Protein AF-K7W037-F1 (afdb_monomer_lite)

Foldseek 3Di:
DPPPPPPCPPVNVVVVVVVVVVVVVVPPDPPQDKDWDFQPQDQFVNPPDQQVLQVSLVVVVPQFPGKDWDQDPDPPRGITIITIDGDPDPPVD

Radius of gyration: 24.84 Å; chains: 1; bounding box: 73×37×54 Å

Secondary structure (DSSP, 8-state):
---------HHHHHHHHHHHHHHHHHT-----PEEEEE-SSS-GGG-S-HHHHHHHHHHH-S---EEEEEE-SSTTT-EEEEEEEEPPP----

pLDDT: mean 81.1, std 13.33, range [41.81, 94.12]

Organism: Zea mays (NCBI:txid4577)

Sequence (93 aa):
MESSRGKLSAAGVLLLLLMTLLVVAAMQAVEARDCLTQSTRLPGHLCVRSDYCAIGCREEGKGYTGGRCRISPVPLDGILCYCVKPCPSTTTE

InterPro domains:
  IPR003614 Knottins-like [SM00505] (34-87)
  IPR036574 Knottin, scorpion toxin-like superfamily [G3DSA:3.30.30.10] (28-93)

Structure (mmCIF, N/CA/C/O backbone):
data_AF-K7W037-F1
#
_entry.id   AF-K7W037-F1
#
loop_
_atom_site.group_PDB
_atom_site.id
_atom_site.type_symbol
_atom_site.label_atom_id
_atom_site.label_alt_id
_atom_site.label_comp_id
_atom_site.label_asym_id
_atom_site.label_entity_id
_atom_site.label_seq_id
_atom_site.pdbx_PDB_ins_code
_atom_site.Cartn_x
_atom_site.Cartn_y
_atom_site.Cartn_z
_atom_site.occupancy
_atom_site.B_iso_or_equiv
_atom_site.auth_seq_id
_atom_site.auth_comp_id
_atom_site.auth_asym_id
_atom_site.auth_atom_id
_atom_site.pdbx_PDB_model_num
ATOM 1 N N . MET A 1 1 ? -52.734 -13.889 35.665 1.00 42.09 1 MET A N 1
ATOM 2 C CA . MET A 1 1 ? -51.399 -14.446 35.367 1.00 42.09 1 MET A CA 1
ATOM 3 C C . MET A 1 1 ? -50.398 -13.637 36.163 1.00 42.09 1 MET A C 1
ATOM 5 O O . MET A 1 1 ? -50.117 -12.498 35.814 1.00 42.09 1 MET A O 1
ATOM 9 N N . GLU A 1 2 ? -49.998 -14.181 37.309 1.00 41.81 2 GLU A N 1
ATOM 10 C CA . GLU A 1 2 ? -49.052 -13.557 38.229 1.00 41.81 2 GLU A CA 1
ATOM 11 C C . GLU A 1 2 ? -47.735 -13.342 37.482 1.00 41.81 2 GLU A C 1
ATOM 13 O O . GLU A 1 2 ? -47.133 -14.287 36.970 1.00 41.81 2 GLU A O 1
ATOM 18 N N . SER A 1 3 ? -47.333 -12.080 37.340 1.00 49.78 3 SER A 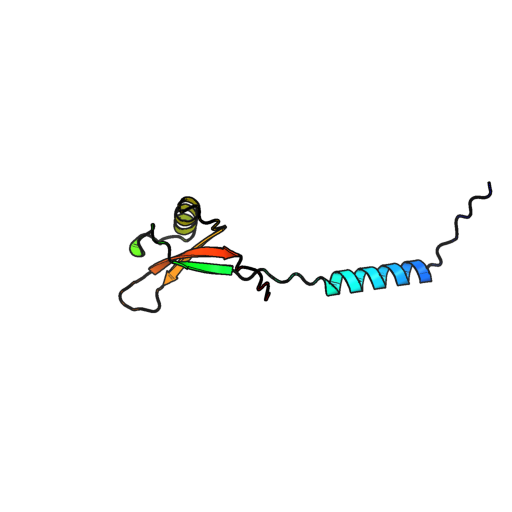N 1
ATOM 19 C CA . SER A 1 3 ? -46.043 -11.728 36.762 1.00 49.78 3 SER A CA 1
ATOM 20 C C . SER A 1 3 ? -44.967 -12.283 37.680 1.00 49.78 3 SER A C 1
ATOM 22 O O . SER A 1 3 ? -44.608 -11.648 38.670 1.00 49.78 3 SER A O 1
ATOM 24 N N . SER A 1 4 ? -44.435 -13.455 37.338 1.00 56.78 4 SER A N 1
ATOM 25 C CA . SER A 1 4 ? -43.161 -13.945 37.853 1.00 56.78 4 SER A CA 1
ATOM 26 C C . SER A 1 4 ? -42.055 -13.018 37.334 1.00 56.78 4 SER A C 1
ATOM 28 O O . SER A 1 4 ? -41.251 -13.362 36.473 1.00 56.78 4 SER A O 1
ATOM 30 N N . ARG A 1 5 ? -42.043 -11.771 37.823 1.00 60.16 5 ARG A N 1
ATOM 31 C CA . ARG A 1 5 ? -40.886 -10.881 37.801 1.00 60.16 5 ARG A CA 1
ATOM 32 C C . ARG A 1 5 ? -39.923 -11.485 38.807 1.00 60.16 5 ARG A C 1
ATOM 34 O O . ARG A 1 5 ? -39.815 -11.014 39.938 1.00 60.16 5 ARG A O 1
ATOM 41 N N . GLY A 1 6 ? -39.311 -12.601 38.415 1.00 59.41 6 GLY A N 1
ATOM 42 C CA . GLY A 1 6 ? -38.209 -13.202 39.137 1.00 59.41 6 GLY A CA 1
ATOM 43 C C . GLY A 1 6 ? -37.220 -12.084 39.401 1.00 59.41 6 GLY A C 1
ATOM 44 O O . GLY A 1 6 ? -36.669 -11.504 38.468 1.00 59.41 6 GLY A O 1
ATOM 45 N N . LYS A 1 7 ? -37.096 -11.704 40.672 1.00 64.69 7 LYS A N 1
ATOM 46 C CA . LYS A 1 7 ? -36.100 -10.750 41.139 1.00 64.69 7 LYS A CA 1
ATOM 47 C C . LYS A 1 7 ? -34.766 -11.364 40.749 1.00 64.69 7 LYS A C 1
ATOM 49 O O . LYS A 1 7 ? -34.313 -12.295 41.410 1.00 64.69 7 LYS A O 1
ATOM 54 N N . LEU A 1 8 ? -34.199 -10.921 39.629 1.00 64.44 8 LEU A N 1
ATOM 55 C CA . LEU A 1 8 ? -32.850 -11.285 39.233 1.00 64.44 8 LEU A CA 1
ATOM 56 C C . LEU A 1 8 ? -31.976 -10.890 40.418 1.00 64.44 8 LEU A C 1
ATOM 58 O O . LEU A 1 8 ? -31.820 -9.706 40.711 1.00 64.44 8 LEU A O 1
ATOM 62 N N . SER A 1 9 ? -31.527 -11.887 41.181 1.00 78.88 9 SER A N 1
ATOM 63 C CA . SER A 1 9 ? -30.680 -11.648 42.341 1.00 78.88 9 SER A CA 1
ATOM 64 C C . SER A 1 9 ? -29.477 -10.844 41.861 1.00 78.88 9 SER A C 1
ATOM 66 O O . SER A 1 9 ? -28.920 -11.161 40.808 1.00 78.88 9 SER A O 1
ATOM 68 N N . ALA A 1 10 ? -29.077 -9.806 42.598 1.00 80.94 10 ALA A N 1
ATOM 69 C CA . ALA A 1 10 ? -27.930 -8.970 42.235 1.00 80.94 10 ALA A CA 1
ATOM 70 C C . ALA A 1 10 ? -26.676 -9.819 41.942 1.00 80.94 10 ALA A C 1
ATOM 72 O O . ALA A 1 10 ? -25.903 -9.501 41.042 1.00 80.94 10 ALA A O 1
ATOM 73 N N . ALA A 1 11 ? -26.544 -10.959 42.629 1.00 83.62 11 ALA A N 1
ATOM 74 C CA . ALA A 1 11 ? -25.514 -11.960 42.373 1.00 83.62 11 ALA A CA 1
ATOM 75 C C . ALA A 1 11 ? -25.606 -12.586 40.968 1.00 83.62 11 ALA A C 1
ATOM 77 O O . ALA A 1 11 ? -24.588 -12.755 40.307 1.00 83.62 11 ALA A O 1
ATOM 78 N N . GLY A 1 12 ? -26.813 -12.894 40.485 1.00 86.69 12 GLY A N 1
ATOM 79 C CA . GLY A 1 12 ? -27.032 -13.433 39.140 1.00 86.69 12 GLY A CA 1
ATOM 80 C C . GLY A 1 12 ? -26.694 -12.423 38.044 1.00 86.69 12 GLY A C 1
ATOM 81 O O . GLY A 1 12 ? -26.072 -12.784 37.049 1.00 86.69 12 GLY A O 1
ATOM 82 N N . VAL A 1 13 ? -27.030 -11.146 38.255 1.00 87.81 13 VAL A N 1
ATOM 83 C CA . VAL A 1 13 ? -26.661 -10.059 37.331 1.00 87.81 13 VAL A CA 1
ATOM 84 C C . VAL A 1 13 ? -25.144 -9.861 37.303 1.00 87.81 13 VAL A C 1
ATOM 86 O O . VAL A 1 13 ? -24.562 -9.760 36.226 1.00 87.81 13 VAL A O 1
ATOM 89 N N . LEU A 1 14 ? -24.487 -9.867 38.468 1.00 89.69 14 LEU A N 1
ATOM 90 C CA . LEU A 1 14 ? -23.031 -9.741 38.560 1.00 89.69 14 LEU A CA 1
ATOM 91 C C . LEU A 1 14 ? -22.312 -10.905 37.862 1.00 89.69 14 LEU A C 1
ATOM 93 O O . LEU A 1 14 ? -21.347 -10.679 37.135 1.00 89.69 14 LEU A O 1
ATOM 97 N N . LEU A 1 15 ? -22.804 -12.135 38.038 1.00 90.00 15 LEU A N 1
ATOM 98 C CA . LEU A 1 15 ? -22.238 -13.316 37.388 1.00 90.00 15 LEU A CA 1
ATOM 99 C C . LEU A 1 15 ? -22.358 -13.226 35.860 1.00 90.00 15 LEU A C 1
ATOM 101 O O . LEU A 1 15 ? -21.386 -13.481 35.155 1.00 90.00 15 LEU A O 1
ATOM 105 N N . LEU A 1 16 ? -23.521 -12.811 35.347 1.00 89.38 16 LEU A N 1
ATOM 106 C CA . LEU A 1 16 ? -23.732 -12.594 33.912 1.00 89.38 16 LEU A CA 1
ATOM 107 C C . LEU A 1 16 ? -22.753 -11.557 33.350 1.00 89.38 16 LEU A C 1
ATOM 109 O O . LEU A 1 16 ? -22.129 -11.815 32.323 1.00 89.38 16 LEU A O 1
ATOM 113 N N . LEU A 1 17 ? -22.569 -10.430 34.047 1.00 91.06 17 LEU A N 1
ATOM 114 C CA . LEU A 1 17 ? -21.635 -9.377 33.639 1.00 91.06 17 LEU A CA 1
ATOM 115 C C . LEU A 1 17 ? -20.188 -9.885 33.579 1.00 91.06 17 LEU A C 1
ATOM 117 O O . LEU A 1 17 ? -19.497 -9.653 32.585 1.00 91.06 17 LEU A O 1
ATOM 121 N N . LEU A 1 18 ? -19.745 -10.622 34.601 1.00 91.38 18 LEU A N 1
ATOM 122 C CA . LEU A 1 18 ? -18.408 -11.224 34.643 1.00 91.38 18 LEU A CA 1
ATOM 123 C C . LEU A 1 18 ? -18.189 -12.211 33.493 1.00 91.38 18 LEU A C 1
ATOM 125 O O . LEU A 1 18 ? -17.149 -12.163 32.838 1.00 91.38 18 LEU A O 1
ATOM 129 N N . MET A 1 19 ? -19.179 -13.057 33.204 1.00 89.25 19 MET A N 1
ATOM 130 C CA . MET A 1 19 ? -19.111 -13.991 32.079 1.00 89.25 19 MET A CA 1
ATOM 131 C C . MET A 1 19 ? -19.050 -13.249 30.742 1.00 89.25 19 MET A C 1
ATOM 133 O O . MET A 1 19 ? -18.226 -13.593 29.899 1.00 89.25 19 MET A O 1
ATOM 137 N N . THR A 1 20 ? -19.849 -12.195 30.550 1.00 87.00 20 THR A N 1
ATOM 138 C CA . THR A 1 20 ? -19.766 -11.382 29.326 1.00 87.00 20 THR A CA 1
ATOM 139 C C . THR A 1 20 ? -18.418 -10.680 29.175 1.00 87.00 20 THR A C 1
ATOM 141 O O . THR A 1 20 ? -17.868 -10.678 28.079 1.00 87.00 20 THR A O 1
ATOM 144 N N . LEU A 1 21 ? -17.841 -10.148 30.257 1.00 85.44 21 LEU A N 1
ATOM 145 C CA . LEU A 1 21 ? -16.509 -9.534 30.243 1.00 85.44 21 LEU A CA 1
ATOM 146 C C . LEU A 1 21 ? -15.416 -10.548 29.889 1.00 85.44 21 LEU A C 1
ATOM 148 O O . LEU A 1 21 ? -14.563 -10.244 29.060 1.00 85.44 21 LEU A O 1
ATOM 152 N N . LEU A 1 22 ? -15.462 -11.752 30.466 1.00 83.94 22 LEU A N 1
ATOM 153 C CA . LEU A 1 22 ? -14.530 -12.840 30.151 1.00 83.94 22 LEU A CA 1
ATOM 154 C C . LEU A 1 22 ? -14.632 -13.274 28.688 1.00 83.94 22 LEU A C 1
ATOM 156 O O . LEU A 1 22 ? -13.608 -13.437 28.029 1.00 83.94 22 LEU A O 1
ATOM 160 N N . VAL A 1 23 ? -15.851 -13.424 28.164 1.00 81.38 23 VAL A N 1
ATOM 161 C CA . VAL A 1 23 ? -16.063 -13.771 26.753 1.00 81.38 23 VAL A CA 1
ATOM 162 C C . VAL A 1 23 ? -15.527 -12.664 25.848 1.00 81.38 23 VAL A C 1
ATOM 164 O O . VAL A 1 23 ? -14.774 -12.963 24.931 1.00 81.38 23 VAL A O 1
ATOM 167 N N . VAL A 1 24 ? -15.826 -11.390 26.121 1.00 78.81 24 VAL A N 1
ATOM 168 C CA . VAL A 1 24 ? -15.316 -10.258 25.323 1.00 78.81 24 VAL A CA 1
ATOM 169 C C . VAL A 1 24 ? -13.790 -10.161 25.392 1.00 78.81 24 VAL A C 1
ATOM 171 O O . VAL A 1 24 ? -13.151 -9.941 24.366 1.00 78.81 24 VAL A O 1
ATOM 174 N N . ALA A 1 25 ? -13.193 -10.382 26.566 1.00 74.44 25 ALA A N 1
ATOM 175 C CA . ALA A 1 25 ? -11.743 -10.421 26.725 1.00 74.44 25 ALA A CA 1
ATOM 176 C C . ALA A 1 25 ? -11.104 -11.604 25.981 1.00 74.44 25 ALA A C 1
ATOM 178 O O . ALA A 1 25 ? -10.004 -11.463 25.468 1.00 74.44 25 ALA A O 1
ATOM 179 N N . ALA A 1 26 ? -11.773 -12.754 25.869 1.00 70.88 26 ALA A N 1
ATOM 180 C CA . ALA A 1 26 ? -11.271 -13.879 25.078 1.00 70.88 26 ALA A CA 1
ATOM 181 C C . ALA A 1 26 ? -11.332 -13.617 23.561 1.00 70.88 26 ALA A C 1
ATOM 183 O O . ALA A 1 26 ? -10.556 -14.201 22.809 1.00 70.88 26 ALA A O 1
ATOM 184 N N . MET A 1 27 ? -12.204 -12.711 23.106 1.00 67.25 27 MET A N 1
ATOM 185 C CA . MET A 1 27 ? -12.312 -12.308 21.699 1.00 67.25 27 MET A CA 1
ATOM 186 C C . MET A 1 27 ? -11.277 -11.242 21.303 1.00 67.25 27 MET A C 1
ATOM 188 O O . MET A 1 27 ? -11.543 -10.468 20.383 1.00 67.25 27 MET A O 1
ATOM 192 N N . GLN A 1 28 ? -10.119 -11.161 21.981 1.00 57.50 28 GLN A N 1
ATOM 193 C CA . GLN A 1 28 ? -9.041 -10.247 21.588 1.00 57.50 28 GLN A CA 1
ATOM 194 C C . GLN A 1 28 ? -8.732 -10.464 20.107 1.00 57.50 28 GLN A C 1
ATOM 196 O O . GLN A 1 28 ? -8.259 -11.523 19.697 1.00 57.50 28 GLN A O 1
ATOM 201 N N . ALA A 1 29 ? -9.098 -9.455 19.318 1.00 59.22 29 ALA A N 1
ATOM 202 C CA . ALA A 1 29 ? -9.067 -9.485 17.874 1.00 59.22 29 ALA A CA 1
ATOM 203 C C . ALA A 1 29 ? -7.684 -9.934 17.406 1.00 59.22 29 ALA A C 1
ATOM 205 O O . ALA A 1 29 ? -6.673 -9.333 17.768 1.00 59.22 29 ALA A O 1
ATOM 206 N N . VAL A 1 30 ? -7.643 -10.990 16.593 1.00 62.34 30 VAL A N 1
ATOM 207 C CA . VAL A 1 30 ? -6.450 -11.288 15.810 1.00 62.34 30 VAL A CA 1
ATOM 208 C C . VAL A 1 30 ? -6.222 -10.084 14.901 1.00 62.34 30 VAL A C 1
ATOM 210 O O . VAL A 1 30 ? -6.954 -9.866 13.938 1.00 62.34 30 VAL A O 1
ATOM 213 N N . GLU A 1 31 ? -5.268 -9.230 15.262 1.00 62.41 31 GLU A N 1
ATOM 214 C CA . GLU A 1 31 ? -4.918 -8.086 14.433 1.00 62.41 31 GLU A CA 1
ATOM 215 C C . GLU A 1 31 ? -4.485 -8.637 13.073 1.00 62.41 31 GLU A C 1
ATOM 217 O O . GLU A 1 31 ? -3.512 -9.394 12.970 1.00 62.41 31 GLU A O 1
ATOM 222 N N . ALA A 1 32 ? -5.283 -8.357 12.039 1.00 68.06 32 ALA A N 1
ATOM 223 C CA . ALA A 1 32 ? -5.012 -8.839 10.699 1.00 68.06 32 ALA A CA 1
ATOM 224 C C . ALA A 1 32 ? -3.653 -8.276 10.280 1.00 68.06 32 ALA A C 1
ATOM 226 O O . ALA A 1 32 ? -3.485 -7.067 10.142 1.00 68.06 32 ALA A O 1
ATOM 227 N N . ARG A 1 33 ? -2.660 -9.155 10.129 1.00 84.81 33 ARG A N 1
ATOM 228 C CA . ARG A 1 33 ? -1.319 -8.737 9.721 1.00 84.81 33 ARG A CA 1
ATOM 229 C C . ARG A 1 33 ? -1.394 -8.114 8.331 1.00 84.81 33 ARG A C 1
ATOM 231 O O . ARG A 1 33 ? -2.033 -8.668 7.441 1.00 84.81 33 ARG A O 1
ATOM 238 N N . ASP A 1 34 ? -0.705 -6.998 8.139 1.00 88.69 34 ASP A N 1
ATOM 239 C CA . ASP A 1 34 ? -0.541 -6.382 6.825 1.00 88.69 34 ASP A CA 1
ATOM 240 C C . ASP A 1 34 ? 0.523 -7.135 6.013 1.00 88.69 34 ASP A C 1
ATOM 242 O O . ASP A 1 34 ? 1.673 -7.280 6.436 1.00 88.69 34 ASP A O 1
ATOM 246 N N . CYS A 1 35 ? 0.160 -7.553 4.806 1.00 91.12 35 CYS A N 1
ATOM 247 C CA . CYS A 1 35 ? 1.055 -8.131 3.815 1.00 91.12 35 CYS A CA 1
ATOM 248 C C . CYS A 1 35 ? 1.457 -7.071 2.785 1.00 91.12 35 CYS A C 1
ATOM 250 O O . CYS A 1 35 ? 0.617 -6.336 2.261 1.00 91.12 35 CYS A O 1
ATOM 252 N N . LEU A 1 36 ? 2.752 -7.020 2.469 1.00 91.69 36 LEU A N 1
ATOM 253 C CA . LEU A 1 36 ? 3.326 -6.083 1.505 1.00 91.69 36 LEU A CA 1
ATOM 254 C C . LEU A 1 36 ? 3.648 -6.801 0.195 1.00 91.69 36 LEU A C 1
ATOM 256 O O . LEU A 1 36 ? 4.260 -7.864 0.197 1.00 91.69 36 LEU A O 1
ATOM 260 N N . THR A 1 37 ? 3.260 -6.213 -0.930 1.00 91.75 37 THR A N 1
ATOM 261 C CA . THR A 1 37 ? 3.624 -6.672 -2.279 1.00 91.75 37 THR A CA 1
ATOM 262 C C . THR A 1 37 ? 4.226 -5.503 -3.041 1.00 91.75 37 THR A C 1
ATOM 264 O O . THR A 1 37 ? 3.636 -4.431 -3.049 1.00 91.75 37 THR A O 1
ATOM 267 N N . GLN A 1 38 ? 5.389 -5.664 -3.668 1.00 90.19 38 GLN A N 1
ATOM 268 C CA . GLN A 1 38 ? 5.970 -4.591 -4.478 1.00 90.19 38 GLN A CA 1
ATOM 269 C C . GLN A 1 38 ? 5.029 -4.241 -5.643 1.00 90.19 38 GLN A C 1
ATOM 271 O O . GLN A 1 38 ? 4.564 -5.134 -6.353 1.00 90.19 38 GLN A O 1
ATOM 276 N N . SER A 1 39 ? 4.738 -2.952 -5.826 1.00 89.94 39 SER A N 1
ATOM 277 C CA . SER A 1 39 ? 3.952 -2.484 -6.969 1.00 89.94 39 SER A CA 1
ATOM 278 C C . SER A 1 39 ? 4.740 -2.685 -8.259 1.00 89.94 39 SER A C 1
ATOM 280 O O . SER A 1 39 ? 5.933 -2.390 -8.320 1.00 89.94 39 SER A O 1
ATOM 282 N N . THR A 1 40 ? 4.063 -3.147 -9.308 1.00 84.94 40 THR A N 1
ATOM 283 C CA . THR A 1 40 ? 4.647 -3.252 -10.656 1.00 84.94 40 THR A CA 1
ATOM 284 C C . THR A 1 40 ? 4.306 -2.050 -11.532 1.00 84.94 40 THR A C 1
ATOM 286 O O . THR A 1 40 ? 4.793 -1.959 -12.655 1.00 84.94 40 THR A O 1
ATOM 289 N N . ARG A 1 41 ? 3.428 -1.154 -11.060 1.00 83.31 41 ARG A N 1
ATOM 290 C CA . ARG A 1 41 ? 2.963 0.014 -11.822 1.00 83.31 41 ARG A CA 1
ATOM 291 C C . ARG A 1 41 ? 3.687 1.295 -11.454 1.00 83.31 41 ARG A C 1
ATOM 293 O O . ARG A 1 41 ? 3.899 2.125 -12.333 1.00 83.31 41 ARG A O 1
ATOM 300 N N . LEU A 1 42 ? 4.054 1.465 -10.184 1.00 78.88 42 LEU A N 1
ATOM 301 C CA . LEU A 1 42 ? 4.767 2.658 -9.746 1.00 78.88 42 LEU A CA 1
ATOM 302 C C . LEU A 1 42 ? 6.275 2.376 -9.688 1.00 78.88 42 LEU A C 1
ATOM 304 O O . LEU A 1 42 ? 6.714 1.643 -8.797 1.00 78.88 42 LEU A O 1
ATOM 308 N N . PRO A 1 43 ? 7.090 2.947 -10.594 1.00 76.25 43 PRO A N 1
ATOM 309 C CA . PRO A 1 43 ? 8.533 2.843 -10.470 1.00 76.25 43 PRO A CA 1
ATOM 310 C C . PRO A 1 43 ? 8.988 3.538 -9.185 1.00 76.25 43 PRO A C 1
ATOM 312 O O . PRO A 1 43 ? 8.444 4.568 -8.781 1.00 76.25 43 PRO A O 1
ATOM 315 N N . GLY A 1 44 ? 9.999 2.958 -8.543 1.00 74.19 44 GLY A N 1
ATOM 316 C CA . GLY A 1 44 ? 10.420 3.340 -7.202 1.00 74.19 44 GLY A CA 1
ATOM 317 C C . GLY A 1 44 ? 10.666 4.837 -7.001 1.00 74.19 44 GLY A C 1
ATOM 318 O O . GLY A 1 44 ? 10.140 5.433 -6.067 1.00 74.19 44 GLY A O 1
ATOM 319 N N . HIS A 1 45 ? 11.357 5.476 -7.947 1.00 77.19 45 HIS A N 1
ATOM 320 C CA . HIS A 1 45 ? 11.669 6.909 -7.914 1.00 77.19 45 HIS A CA 1
ATOM 321 C C . HIS A 1 45 ? 10.439 7.840 -7.872 1.00 77.19 45 HIS A C 1
ATOM 323 O O . HIS A 1 45 ? 10.582 9.007 -7.518 1.00 77.19 45 HIS A O 1
ATOM 329 N N . LEU A 1 46 ? 9.236 7.351 -8.203 1.00 81.69 46 LEU A N 1
ATOM 330 C CA . LEU A 1 46 ? 7.982 8.109 -8.090 1.00 81.69 46 LEU A CA 1
ATOM 331 C C . LEU A 1 46 ? 7.282 7.913 -6.739 1.00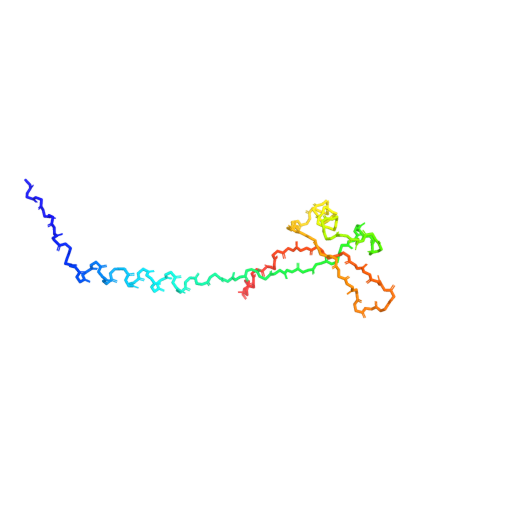 81.69 46 LEU A C 1
ATOM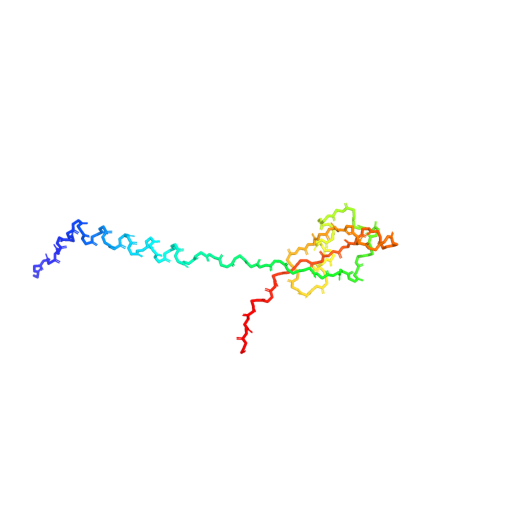 333 O O . LEU A 1 46 ? 6.290 8.587 -6.452 1.00 81.69 46 LEU A O 1
ATOM 337 N N . CYS A 1 47 ? 7.791 7.030 -5.877 1.00 87.12 47 CYS A N 1
ATOM 338 C CA . CYS A 1 47 ? 7.273 6.816 -4.530 1.00 87.12 47 CYS A CA 1
ATOM 339 C C . CYS A 1 47 ? 7.738 7.925 -3.573 1.00 87.12 47 CYS A C 1
ATOM 341 O O . CYS A 1 47 ? 8.462 7.686 -2.612 1.00 87.12 47 CYS A O 1
ATOM 343 N N . VAL A 1 48 ? 7.319 9.162 -3.843 1.00 85.06 48 VAL A N 1
ATOM 344 C CA . VAL A 1 48 ? 7.629 10.331 -3.001 1.00 85.06 48 VAL A CA 1
ATOM 345 C C . VAL A 1 48 ? 6.711 10.383 -1.777 1.00 85.06 48 VAL A C 1
ATOM 347 O O . VAL A 1 48 ? 7.090 10.869 -0.714 1.00 85.06 48 VAL A O 1
ATOM 350 N N . ARG A 1 49 ? 5.483 9.873 -1.913 1.00 87.31 49 ARG A N 1
ATOM 351 C CA . ARG A 1 49 ? 4.468 9.846 -0.855 1.00 87.31 49 ARG A CA 1
ATOM 352 C C . ARG A 1 49 ? 3.714 8.526 -0.878 1.00 87.31 49 ARG A C 1
ATOM 354 O O . ARG A 1 49 ? 3.263 8.082 -1.934 1.00 87.31 49 ARG A O 1
ATOM 361 N N . SER A 1 50 ? 3.491 7.959 0.306 1.00 90.44 50 SER A N 1
ATOM 362 C CA . SER A 1 50 ? 2.711 6.729 0.474 1.00 90.44 50 SER A CA 1
ATOM 363 C C . SER A 1 50 ? 1.290 6.843 -0.090 1.00 90.44 50 SER A C 1
ATOM 365 O O . SER A 1 50 ? 0.783 5.860 -0.614 1.00 90.44 50 SER A O 1
ATOM 367 N N . ASP A 1 51 ? 0.683 8.036 -0.086 1.00 91.00 51 ASP A N 1
ATOM 368 C CA . ASP A 1 51 ? -0.655 8.264 -0.657 1.00 91.00 51 ASP A CA 1
ATOM 369 C C . ASP A 1 51 ? -0.701 7.987 -2.169 1.00 91.00 51 ASP A C 1
ATOM 371 O O . ASP A 1 51 ? -1.615 7.327 -2.653 1.00 91.00 51 ASP A O 1
ATOM 375 N N . TYR A 1 52 ? 0.315 8.431 -2.919 1.00 89.19 52 TYR A N 1
ATOM 376 C CA . TYR A 1 52 ? 0.413 8.161 -4.359 1.00 89.19 52 TYR A CA 1
ATOM 377 C C . TYR A 1 52 ? 0.650 6.676 -4.631 1.00 89.19 52 TYR A C 1
ATOM 379 O O . TYR A 1 52 ? 0.042 6.104 -5.533 1.00 89.19 52 TYR A O 1
ATOM 387 N N . CYS A 1 53 ? 1.479 6.035 -3.804 1.00 92.94 53 CYS A N 1
ATOM 388 C CA . CYS A 1 53 ? 1.645 4.586 -3.837 1.00 92.94 53 CYS A CA 1
ATOM 389 C C . CYS A 1 53 ? 0.312 3.868 -3.569 1.00 92.94 53 CYS A C 1
ATOM 391 O O . CYS A 1 53 ? -0.040 2.948 -4.297 1.00 92.94 53 CYS A O 1
ATOM 393 N N . ALA A 1 54 ? -0.483 4.325 -2.598 1.00 93.44 54 ALA A N 1
ATOM 394 C CA . ALA A 1 54 ? -1.795 3.755 -2.303 1.00 93.44 54 ALA A CA 1
ATOM 395 C C . ALA A 1 54 ? -2.786 3.902 -3.469 1.00 93.44 54 ALA A C 1
ATOM 397 O O . ALA A 1 54 ? -3.528 2.960 -3.747 1.00 93.44 54 ALA A O 1
ATOM 398 N N . ILE A 1 55 ? -2.776 5.040 -4.174 1.00 92.06 55 ILE A N 1
ATOM 399 C CA . ILE A 1 55 ? -3.585 5.252 -5.384 1.00 92.06 55 ILE A CA 1
ATOM 400 C C . ILE A 1 55 ? -3.168 4.263 -6.478 1.00 92.06 55 ILE A C 1
ATOM 402 O O . ILE A 1 55 ? -4.010 3.504 -6.954 1.00 92.06 55 ILE A O 1
ATOM 406 N N . GLY A 1 56 ? -1.874 4.193 -6.811 1.00 90.19 56 GLY A N 1
ATOM 407 C CA . GLY A 1 56 ? -1.373 3.267 -7.836 1.00 90.19 56 GLY A CA 1
ATOM 408 C C . GLY A 1 56 ? -1.649 1.799 -7.493 1.00 90.19 56 GLY A C 1
ATOM 409 O O . GLY A 1 56 ? -2.051 1.013 -8.349 1.00 90.19 56 GLY A O 1
ATOM 410 N N . CYS A 1 57 ? -1.529 1.435 -6.217 1.00 93.56 57 CYS A N 1
ATOM 411 C CA . CYS A 1 57 ? -1.901 0.111 -5.733 1.00 93.56 57 CYS A CA 1
ATOM 412 C C . CYS A 1 57 ? -3.405 -0.145 -5.866 1.00 93.56 57 CYS A C 1
ATOM 414 O O . CYS A 1 57 ? -3.805 -1.210 -6.328 1.00 93.56 57 CYS A O 1
ATOM 416 N N . ARG A 1 58 ? -4.27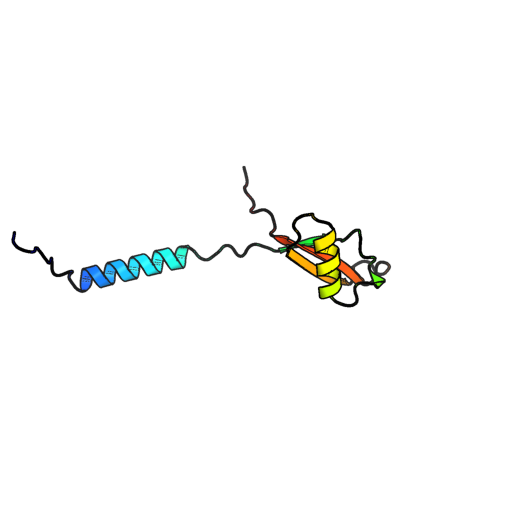0 0.816 -5.536 1.00 92.00 58 ARG A N 1
ATOM 417 C CA . ARG A 1 58 ? -5.716 0.655 -5.745 1.00 92.00 58 ARG A CA 1
ATOM 418 C C . ARG A 1 58 ? -6.045 0.424 -7.223 1.00 92.00 58 ARG A C 1
ATOM 420 O O . ARG A 1 58 ? -6.866 -0.438 -7.529 1.00 92.00 58 ARG A O 1
ATOM 427 N N . GLU A 1 59 ? -5.367 1.124 -8.128 1.00 91.00 59 GLU A N 1
ATOM 428 C CA . GLU A 1 59 ? -5.524 0.945 -9.576 1.00 91.00 59 GLU A CA 1
ATOM 429 C C . GLU A 1 59 ? -5.036 -0.421 -10.083 1.00 91.00 59 GLU A C 1
ATOM 431 O O . GLU A 1 59 ? -5.532 -0.896 -11.109 1.00 91.00 59 GLU A O 1
ATOM 436 N N . GLU A 1 60 ? -4.094 -1.086 -9.398 1.00 90.50 60 GLU A N 1
ATOM 437 C CA . GLU A 1 60 ? -3.695 -2.461 -9.739 1.00 90.50 60 GLU A CA 1
ATOM 438 C C . GLU A 1 60 ? -4.851 -3.463 -9.618 1.00 90.50 60 GLU A C 1
ATOM 440 O O . GLU A 1 60 ? -4.794 -4.518 -10.248 1.00 90.50 60 GLU A O 1
ATOM 445 N N . GLY A 1 61 ? -5.892 -3.153 -8.836 1.00 85.69 61 GLY A N 1
ATOM 446 C CA . GLY A 1 61 ? -7.122 -3.947 -8.781 1.00 85.69 61 GLY A CA 1
ATOM 447 C C . GLY A 1 61 ? -7.000 -5.299 -8.068 1.00 85.69 61 GLY A C 1
ATOM 448 O O . GLY A 1 61 ? -7.898 -6.124 -8.176 1.00 85.69 61 GLY A O 1
ATOM 449 N N . LYS A 1 62 ? -5.922 -5.547 -7.311 1.00 88.38 62 LYS A N 1
ATOM 450 C CA . LYS A 1 62 ? -5.672 -6.827 -6.605 1.00 88.38 62 LYS A CA 1
ATOM 451 C C . LYS A 1 62 ? -6.196 -6.858 -5.159 1.00 88.38 62 LYS A C 1
ATOM 453 O O . LYS A 1 62 ? -5.709 -7.636 -4.341 1.00 88.38 62 LYS A O 1
ATOM 458 N N . GLY A 1 63 ? -7.147 -5.984 -4.820 1.00 90.06 63 GLY A N 1
ATOM 459 C CA . GLY A 1 63 ? -7.696 -5.879 -3.461 1.00 90.06 63 GLY A CA 1
ATOM 460 C C . GLY A 1 63 ? -6.754 -5.225 -2.444 1.00 90.06 63 GLY A C 1
ATOM 461 O O . GLY A 1 63 ? -6.857 -5.488 -1.249 1.00 90.06 63 GLY A O 1
ATOM 462 N N . TYR A 1 64 ? -5.818 -4.391 -2.900 1.00 93.06 64 TYR A N 1
ATOM 463 C CA . TYR A 1 64 ? -4.949 -3.636 -2.003 1.00 93.06 64 TYR A CA 1
ATOM 464 C C . TYR A 1 64 ? -5.736 -2.560 -1.244 1.00 93.06 64 TYR A C 1
ATOM 466 O O . TYR A 1 64 ? -6.512 -1.803 -1.830 1.00 93.06 64 TYR A O 1
ATOM 474 N N . THR A 1 65 ? -5.512 -2.482 0.064 1.00 91.75 65 THR A N 1
ATOM 475 C CA . THR A 1 65 ? -6.149 -1.520 0.974 1.00 91.75 65 THR A CA 1
ATOM 476 C C . THR A 1 65 ? -5.325 -0.246 1.148 1.00 91.75 65 THR A C 1
ATOM 478 O O . THR A 1 65 ? -5.853 0.764 1.610 1.00 91.75 65 THR A O 1
ATOM 481 N N . GLY A 1 66 ? -4.055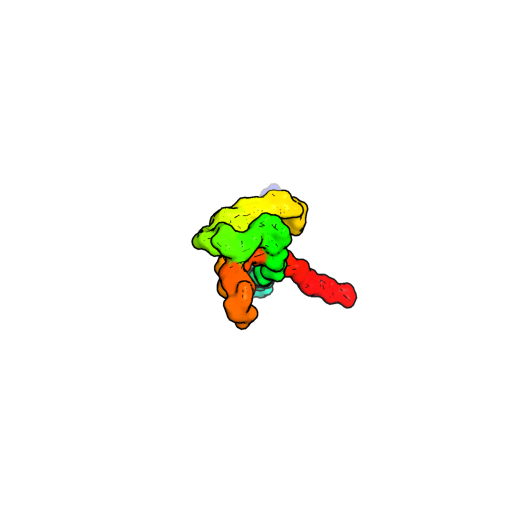 -0.257 0.736 1.00 92.69 66 GLY A N 1
ATOM 482 C CA . GLY A 1 66 ? -3.180 0.908 0.799 1.00 92.69 66 GLY A CA 1
ATOM 483 C C . GLY A 1 66 ? -1.852 0.709 0.075 1.00 92.69 66 GLY A C 1
ATOM 484 O O . GLY A 1 66 ? -1.656 -0.256 -0.663 1.00 92.69 66 GLY A O 1
ATOM 485 N N . GLY A 1 67 ? -0.923 1.631 0.313 1.00 93.50 67 GLY A N 1
ATOM 486 C CA . GLY A 1 67 ? 0.428 1.604 -0.237 1.00 93.50 67 GLY A CA 1
ATOM 487 C C . GLY A 1 67 ? 1.411 2.299 0.701 1.00 93.50 67 GLY A C 1
ATOM 488 O O . GLY A 1 67 ? 1.045 3.227 1.422 1.00 93.50 67 GLY A O 1
ATOM 489 N N . ARG A 1 68 ? 2.656 1.824 0.735 1.00 92.81 68 ARG A N 1
ATOM 490 C CA . ARG A 1 68 ? 3.746 2.386 1.541 1.00 92.81 68 ARG A CA 1
ATOM 491 C C . ARG A 1 68 ? 4.996 2.528 0.687 1.00 92.81 68 ARG A C 1
ATOM 493 O O . ARG A 1 68 ? 5.411 1.570 0.039 1.00 92.81 68 ARG A O 1
ATOM 500 N N . CYS A 1 69 ? 5.631 3.691 0.754 1.00 92.75 69 CYS A N 1
ATOM 501 C CA . CYS A 1 69 ? 6.975 3.859 0.218 1.00 92.75 69 CYS A CA 1
ATOM 502 C C . CYS A 1 69 ? 7.995 3.331 1.229 1.00 92.75 69 CYS A C 1
ATOM 504 O O . CYS A 1 69 ? 7.967 3.721 2.399 1.00 92.75 69 CYS A O 1
ATOM 506 N N . ARG A 1 70 ? 8.881 2.430 0.805 1.00 89.94 70 ARG A N 1
ATOM 507 C CA . ARG A 1 70 ? 9.984 1.927 1.634 1.00 89.94 70 ARG A CA 1
ATOM 508 C C . ARG A 1 70 ? 11.280 1.969 0.857 1.00 89.94 70 ARG A C 1
ATOM 510 O O . ARG A 1 70 ? 11.296 1.673 -0.328 1.00 89.94 70 ARG A O 1
ATOM 517 N N . ILE A 1 71 ? 12.366 2.296 1.541 1.00 87.31 71 ILE A N 1
ATOM 518 C CA . ILE A 1 71 ? 13.706 2.156 0.979 1.00 87.31 71 ILE A CA 1
ATOM 519 C C . ILE A 1 71 ? 13.966 0.659 0.790 1.00 87.31 71 ILE A C 1
ATOM 521 O O . ILE A 1 71 ? 13.791 -0.120 1.731 1.00 87.31 71 ILE A O 1
ATOM 525 N N . SER A 1 72 ? 14.320 0.259 -0.430 1.00 82.62 72 SER A N 1
ATOM 526 C CA . SER A 1 72 ? 14.761 -1.100 -0.716 1.00 82.62 72 SER A CA 1
ATOM 527 C C . SER A 1 72 ? 16.020 -1.395 0.100 1.00 82.62 72 SER A C 1
ATOM 529 O O . SER A 1 72 ? 16.901 -0.539 0.192 1.00 82.62 72 SER A O 1
ATOM 531 N N . PRO A 1 73 ? 16.156 -2.598 0.682 1.00 79.81 73 PRO A N 1
ATOM 532 C CA . PRO A 1 73 ? 17.412 -3.010 1.301 1.00 79.81 73 PRO A CA 1
ATOM 533 C C . PRO A 1 73 ? 18.553 -3.142 0.277 1.00 79.81 73 PRO A C 1
ATOM 535 O O . PRO A 1 73 ? 19.718 -3.198 0.664 1.00 79.81 73 PRO A O 1
ATOM 538 N N . VAL A 1 74 ? 18.235 -3.201 -1.020 1.00 82.88 74 VAL A N 1
ATOM 539 C CA . VAL A 1 74 ? 19.219 -3.259 -2.100 1.00 82.88 74 VAL A CA 1
ATOM 540 C C . VAL A 1 74 ? 19.649 -1.832 -2.470 1.00 82.88 74 VAL A C 1
ATOM 542 O O . VAL A 1 74 ? 18.793 -1.016 -2.819 1.00 82.88 74 VAL A O 1
ATOM 545 N N . PRO A 1 75 ? 20.961 -1.516 -2.471 1.00 75.62 75 PRO A N 1
ATOM 546 C CA . PRO A 1 75 ? 21.456 -0.152 -2.687 1.00 75.62 75 PRO A CA 1
ATOM 547 C C . PRO A 1 75 ? 21.044 0.492 -4.019 1.00 75.62 75 PRO A C 1
ATOM 549 O O . PRO A 1 75 ? 21.003 1.714 -4.117 1.00 75.62 75 PRO A O 1
ATOM 552 N N . LEU A 1 76 ? 20.768 -0.318 -5.046 1.00 79.81 76 LEU A N 1
ATOM 553 C CA . LEU A 1 76 ? 20.509 0.144 -6.414 1.00 79.81 76 LEU A CA 1
ATOM 554 C C . LEU A 1 76 ? 19.027 0.400 -6.717 1.00 79.81 76 LEU A C 1
ATOM 556 O O . LEU A 1 76 ? 18.719 1.086 -7.687 1.00 79.81 76 LEU A O 1
ATOM 560 N N . ASP A 1 77 ? 18.117 -0.113 -5.891 1.00 78.31 77 ASP A N 1
ATOM 561 C CA . ASP A 1 77 ? 16.677 -0.025 -6.158 1.00 78.31 77 ASP A CA 1
ATOM 562 C C . ASP A 1 77 ? 16.053 1.269 -5.612 1.00 78.31 77 ASP A C 1
ATOM 564 O O . ASP A 1 77 ? 14.973 1.679 -6.043 1.00 78.31 77 ASP A O 1
ATOM 568 N N . GLY A 1 78 ? 16.726 1.931 -4.664 1.00 85.19 78 GLY A N 1
ATOM 569 C CA . GLY A 1 78 ? 16.245 3.163 -4.045 1.00 85.19 78 GLY A CA 1
ATOM 570 C C . GLY A 1 78 ? 14.950 2.963 -3.253 1.00 85.19 78 GLY A C 1
ATOM 571 O O . GLY A 1 78 ? 14.747 1.941 -2.602 1.00 85.19 78 GLY A O 1
ATOM 572 N N . ILE A 1 79 ? 14.072 3.967 -3.258 1.00 89.69 79 ILE A N 1
ATOM 573 C CA . ILE A 1 79 ? 12.746 3.871 -2.635 1.00 89.69 79 ILE A CA 1
ATOM 574 C C . ILE A 1 79 ? 11.794 3.110 -3.557 1.00 89.69 79 ILE A C 1
ATOM 576 O O . ILE A 1 79 ? 11.761 3.378 -4.745 1.00 89.69 79 ILE A O 1
ATOM 580 N N . LEU A 1 80 ? 11.024 2.164 -3.026 1.00 90.56 80 LEU A N 1
ATOM 581 C CA . LEU A 1 80 ? 10.059 1.342 -3.753 1.00 90.56 80 LEU A CA 1
ATOM 582 C C . LEU A 1 80 ? 8.653 1.515 -3.172 1.00 90.56 80 LEU A C 1
ATOM 584 O O . LEU A 1 80 ? 8.473 1.749 -1.973 1.00 90.56 80 LEU A O 1
ATOM 588 N N . CYS A 1 81 ? 7.647 1.356 -4.030 1.00 93.06 81 CYS A N 1
ATOM 589 C CA . CYS A 1 81 ? 6.246 1.303 -3.630 1.00 93.06 81 CYS A CA 1
ATOM 590 C C . CYS A 1 81 ? 5.839 -0.132 -3.291 1.00 93.06 81 CYS A C 1
ATOM 592 O O . CYS A 1 81 ? 5.976 -1.034 -4.117 1.00 93.06 81 CYS A O 1
ATOM 594 N N . TYR A 1 82 ? 5.299 -0.331 -2.090 1.00 93.38 82 TYR A N 1
ATOM 595 C CA . TYR A 1 82 ? 4.724 -1.594 -1.643 1.00 93.38 82 TYR A CA 1
ATOM 596 C C . TYR A 1 82 ? 3.228 -1.435 -1.398 1.00 93.38 82 TYR A C 1
ATOM 598 O O . TYR A 1 82 ? 2.806 -0.660 -0.541 1.00 93.38 82 TYR A O 1
ATOM 606 N N . CYS A 1 83 ? 2.428 -2.211 -2.112 1.00 94.12 83 CYS A N 1
ATOM 607 C CA . CYS A 1 83 ? 0.998 -2.326 -1.922 1.00 94.12 83 CYS A CA 1
ATOM 608 C C . CYS A 1 83 ? 0.674 -3.143 -0.673 1.00 94.12 83 CYS A C 1
ATOM 610 O O . CYS A 1 83 ? 1.233 -4.220 -0.456 1.00 94.12 83 CYS A O 1
ATOM 612 N N . VAL A 1 84 ? -0.233 -2.614 0.143 1.00 94.12 84 VAL A N 1
ATOM 613 C CA . VAL A 1 84 ? -0.680 -3.217 1.399 1.00 94.12 84 VAL A CA 1
ATOM 614 C C . VAL A 1 84 ? -1.984 -3.955 1.149 1.00 94.12 84 VAL A C 1
ATOM 616 O O . VAL A 1 84 ? -2.900 -3.407 0.535 1.00 94.12 84 VAL A O 1
ATOM 619 N N . LYS A 1 85 ? -2.086 -5.182 1.648 1.00 92.81 85 LYS A N 1
ATOM 620 C CA . LYS A 1 85 ? -3.354 -5.903 1.793 1.00 92.81 85 LYS A CA 1
ATOM 621 C C . LYS A 1 85 ? -3.353 -6.688 3.103 1.00 92.81 85 LYS A C 1
ATOM 623 O O . LYS A 1 85 ? -2.267 -7.034 3.569 1.00 92.81 85 LYS A O 1
ATOM 628 N N . PRO A 1 86 ? -4.519 -7.043 3.662 1.00 89.62 86 PRO A N 1
ATOM 629 C CA . PRO A 1 86 ? -4.573 -8.025 4.734 1.00 89.62 86 PRO A CA 1
ATOM 630 C C . PRO A 1 86 ? -3.875 -9.307 4.278 1.00 89.62 86 PRO A C 1
ATOM 632 O O . PRO A 1 86 ? -4.107 -9.796 3.164 1.00 89.62 86 PRO A O 1
ATOM 635 N N . CYS A 1 87 ? -2.992 -9.841 5.111 1.00 87.88 87 CYS A N 1
ATOM 636 C CA . CYS A 1 87 ? -2.505 -11.191 4.914 1.00 87.88 87 CYS A CA 1
ATOM 637 C C . CYS A 1 87 ? -3.703 -12.143 4.933 1.00 87.88 87 CYS A C 1
ATOM 639 O O . CYS A 1 87 ? -4.639 -11.917 5.708 1.00 87.88 87 CYS A O 1
ATOM 641 N N . PRO A 1 88 ? -3.693 -13.207 4.110 1.00 81.00 88 PRO A N 1
ATOM 642 C CA . PRO A 1 88 ? -4.656 -14.272 4.318 1.00 81.00 88 PRO A CA 1
ATOM 643 C C . PRO A 1 88 ? -4.534 -14.710 5.778 1.00 81.00 88 PRO A C 1
ATOM 645 O O . PRO A 1 88 ? -3.416 -14.895 6.277 1.00 81.00 88 PRO A O 1
ATOM 648 N N . SER A 1 89 ? -5.667 -14.838 6.476 1.00 73.44 89 SER A N 1
ATOM 649 C CA . SER A 1 89 ? -5.677 -15.637 7.694 1.00 73.44 89 SER A CA 1
ATOM 650 C C . SER A 1 89 ? -5.016 -16.951 7.316 1.00 73.44 89 SER A C 1
ATOM 652 O O . SER A 1 89 ? -5.345 -17.516 6.273 1.00 73.44 89 SER A O 1
ATOM 654 N N . THR A 1 90 ? -4.040 -17.399 8.095 1.00 64.00 90 THR A N 1
ATOM 655 C CA . THR A 1 90 ? -3.539 -18.763 7.981 1.00 64.00 90 THR A CA 1
ATOM 656 C C . THR A 1 90 ? -4.704 -19.683 8.322 1.00 64.00 90 THR A C 1
ATOM 658 O O . THR A 1 90 ? -4.843 -20.135 9.454 1.00 64.00 90 THR A O 1
ATOM 661 N N . THR A 1 91 ? -5.595 -19.907 7.363 1.00 55.41 91 THR A N 1
ATOM 662 C CA . THR A 1 91 ? -6.421 -21.092 7.314 1.00 55.41 91 THR A CA 1
ATOM 663 C C . THR A 1 91 ? -5.432 -22.169 6.923 1.00 55.41 91 THR A C 1
ATOM 665 O O . THR A 1 91 ? -5.211 -22.440 5.749 1.00 55.41 91 THR A O 1
ATOM 668 N N . THR A 1 92 ? -4.695 -22.6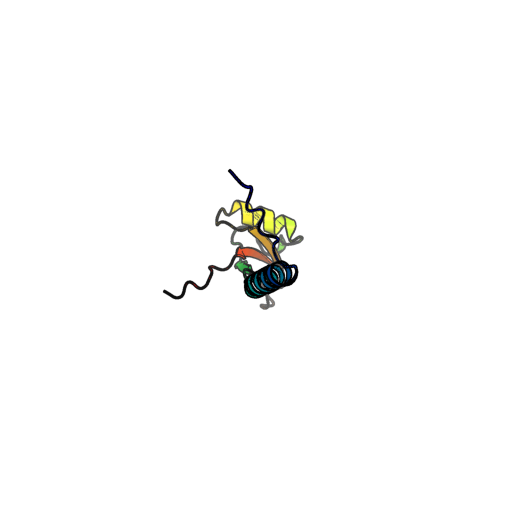50 7.921 1.00 51.53 92 THR A N 1
ATOM 669 C CA . THR A 1 92 ? -4.092 -23.969 7.845 1.00 51.53 92 THR A CA 1
ATOM 670 C C . THR A 1 92 ? -5.271 -24.904 7.603 1.00 51.53 92 THR A C 1
ATOM 672 O O . THR A 1 92 ? -6.077 -25.106 8.511 1.00 51.53 92 THR A O 1
ATOM 675 N N . GLU A 1 93 ? -5.455 -25.318 6.350 1.00 42.66 93 GLU A N 1
ATOM 676 C CA . GLU A 1 93 ? -6.210 -26.531 6.029 1.00 42.66 93 GLU A CA 1
ATOM 677 C C . GLU A 1 93 ? -5.563 -27.741 6.713 1.00 42.66 93 GLU A C 1
ATOM 679 O O . GLU A 1 93 ? -4.312 -27.759 6.831 1.00 42.66 93 GLU A O 1
#